Protein AF-A0A2D9HS43-F1 (afdb_monomer)

Secondary structure (DSSP, 8-state):
-------PPP----------------------HHHHHHHHH-EEEE-HHHHHH-TTS--EEEEEEE--GGGSSEEEEEEEETT-TTS-SEEEEEEEEEETTEEEEEEEEPTTGGGGTTTT-

Solvent-accessible surface area (backbone atoms only — not comparable to full-atom values): 7762 Å² total; per-residue (Å²): 142,84,87,83,91,82,85,85,77,87,81,91,79,82,89,80,84,72,84,83,76,80,69,78,69,79,81,72,75,71,73,55,67,48,60,55,50,53,58,70,61,48,48,78,50,70,36,47,78,53,21,75,75,37,81,93,43,71,40,34,32,39,39,24,35,80,40,62,79,94,77,51,59,30,28,42,34,41,32,18,44,63,92,38,62,96,58,53,86,42,63,35,38,38,35,54,41,73,55,87,98,43,72,46,78,46,79,41,79,57,84,70,54,83,83,51,70,69,67,85,110

Radius of gyration: 28.53 Å; Cα contacts (8 Å, |Δi|>4): 160; chains: 1; bounding box: 33×79×69 Å

Structure (mmCIF, N/CA/C/O backbone):
data_AF-A0A2D9HS43-F1
#
_entry.id   AF-A0A2D9HS43-F1
#
loop_
_atom_site.group_PDB
_atom_site.id
_atom_site.type_symbol
_atom_site.label_atom_id
_atom_site.label_alt_id
_atom_site.label_comp_id
_atom_site.label_asym_id
_atom_site.label_entity_id
_atom_site.label_seq_id
_atom_site.pdbx_PDB_ins_code
_atom_site.Cartn_x
_atom_site.Cartn_y
_atom_site.Cartn_z
_atom_site.occupancy
_atom_site.B_iso_or_equiv
_atom_site.auth_seq_id
_atom_site.auth_comp_id
_atom_site.auth_asym_id
_atom_site.auth_atom_id
_atom_site.pdbx_PDB_model_num
ATOM 1 N N . MET A 1 1 ? -0.756 -66.467 53.039 1.00 41.09 1 MET A N 1
ATOM 2 C CA . MET A 1 1 ? 0.205 -65.463 53.546 1.00 41.09 1 MET A CA 1
ATOM 3 C C . MET A 1 1 ? -0.231 -64.098 53.034 1.00 41.09 1 MET A C 1
ATOM 5 O O . MET A 1 1 ? -0.391 -63.940 51.833 1.00 41.09 1 MET A O 1
ATOM 9 N N . ARG A 1 2 ? -0.563 -63.176 53.942 1.00 41.72 2 ARG A N 1
ATOM 10 C CA . ARG A 1 2 ? -1.043 -61.810 53.673 1.00 41.72 2 ARG A CA 1
ATOM 11 C C . ARG A 1 2 ? -0.122 -60.811 54.387 1.00 41.72 2 ARG A C 1
ATOM 13 O O . ARG A 1 2 ? 0.375 -61.145 55.457 1.00 41.72 2 ARG A O 1
ATOM 20 N N . HIS A 1 3 ? -0.062 -59.601 53.812 1.00 35.03 3 HIS A N 1
ATOM 21 C CA . HIS A 1 3 ? 0.453 -58.305 54.313 1.00 35.03 3 HIS A CA 1
ATOM 22 C C . HIS A 1 3 ? 1.861 -57.888 53.836 1.00 35.03 3 HIS A C 1
ATOM 24 O O . HIS A 1 3 ? 2.682 -58.774 53.621 1.00 35.03 3 HIS A O 1
ATOM 30 N N . PRO A 1 4 ? 2.178 -56.570 53.726 1.00 49.47 4 PRO A N 1
ATOM 31 C CA . PRO A 1 4 ? 1.360 -55.385 54.034 1.00 49.47 4 PRO A CA 1
ATOM 32 C C . PRO A 1 4 ? 1.313 -54.276 52.956 1.00 49.47 4 PRO A C 1
ATOM 34 O O . PRO A 1 4 ? 2.139 -54.144 52.061 1.00 49.47 4 PRO A O 1
ATOM 37 N N . CYS A 1 5 ? 0.302 -53.435 53.157 1.00 42.88 5 CYS A N 1
ATOM 38 C CA . CYS A 1 5 ? 0.084 -52.093 52.634 1.00 42.88 5 CYS A CA 1
ATOM 39 C C . CYS A 1 5 ? 1.204 -51.122 53.058 1.00 42.88 5 CYS A C 1
ATOM 41 O O . CYS A 1 5 ? 1.538 -51.081 54.242 1.00 42.88 5 CYS A O 1
ATOM 43 N N . LEU A 1 6 ? 1.706 -50.278 52.146 1.00 46.66 6 LEU A N 1
ATOM 44 C CA . LEU A 1 6 ? 2.403 -49.040 52.509 1.00 46.66 6 LEU A CA 1
ATOM 45 C C . LEU A 1 6 ? 1.881 -47.855 51.689 1.00 46.66 6 LEU A C 1
ATOM 47 O O . LEU A 1 6 ? 2.050 -47.727 50.481 1.00 46.66 6 LEU A O 1
ATOM 51 N N . ARG A 1 7 ? 1.204 -47.003 52.449 1.00 44.69 7 ARG A N 1
ATOM 52 C CA . ARG A 1 7 ? 0.575 -45.724 52.153 1.00 44.69 7 ARG A CA 1
ATOM 53 C C . ARG A 1 7 ? 1.668 -44.658 52.039 1.00 44.69 7 ARG A C 1
ATOM 55 O O . ARG A 1 7 ? 2.312 -44.370 53.047 1.00 44.69 7 ARG A O 1
ATOM 62 N N . PHE A 1 8 ? 1.874 -44.052 50.869 1.00 39.78 8 PHE A N 1
ATOM 63 C CA . PHE A 1 8 ? 2.776 -42.901 50.772 1.00 39.78 8 PHE A CA 1
ATOM 64 C C . PHE A 1 8 ? 2.036 -41.618 51.163 1.00 39.78 8 PHE A C 1
ATOM 66 O O . PHE A 1 8 ? 0.967 -41.295 50.644 1.00 39.78 8 PHE A O 1
ATOM 73 N N . ARG A 1 9 ? 2.577 -40.956 52.186 1.00 50.47 9 ARG A N 1
ATOM 74 C CA . ARG A 1 9 ? 2.015 -39.782 52.851 1.00 50.47 9 ARG A CA 1
ATOM 75 C C . ARG A 1 9 ? 2.179 -38.532 51.987 1.00 50.47 9 ARG A C 1
ATOM 77 O O . ARG A 1 9 ? 3.244 -38.286 51.434 1.00 50.47 9 ARG A O 1
ATOM 84 N N . ARG A 1 10 ? 1.123 -37.716 51.989 1.00 45.62 10 ARG A N 1
ATOM 85 C CA . ARG A 1 10 ? 1.119 -36.290 51.649 1.00 45.62 10 ARG A CA 1
ATOM 86 C C . ARG A 1 10 ? 2.197 -35.578 52.487 1.00 45.62 10 ARG A C 1
ATOM 88 O O . ARG A 1 10 ? 2.187 -35.706 53.712 1.00 45.62 10 ARG A O 1
ATOM 95 N N . LEU A 1 11 ? 3.115 -34.864 51.841 1.00 47.28 11 LEU A N 1
ATOM 96 C CA . LEU A 1 11 ? 4.006 -33.901 52.490 1.00 47.28 11 LEU A CA 1
ATOM 97 C C . LEU A 1 11 ? 3.460 -32.502 52.198 1.00 47.28 11 LEU A C 1
ATOM 99 O O . LEU A 1 11 ? 3.692 -31.940 51.134 1.00 47.28 11 LEU A O 1
ATOM 103 N N . ASP A 1 12 ? 2.692 -31.982 53.154 1.00 46.84 12 ASP A N 1
ATOM 104 C CA . ASP A 1 12 ? 2.360 -30.564 53.263 1.00 46.84 12 ASP A CA 1
ATOM 105 C C . ASP A 1 12 ? 3.558 -29.813 53.879 1.00 46.84 12 ASP A C 1
ATOM 107 O O . ASP A 1 12 ? 3.899 -30.048 55.045 1.00 46.84 12 ASP A O 1
ATOM 111 N N . ARG A 1 13 ? 4.193 -28.928 53.095 1.00 48.69 13 ARG A N 1
ATOM 112 C CA . ARG A 1 13 ? 4.994 -27.735 53.483 1.00 48.69 13 ARG A CA 1
ATOM 113 C C . ARG A 1 13 ? 5.690 -27.223 52.208 1.00 48.69 13 ARG A C 1
ATOM 115 O O . ARG A 1 13 ? 6.385 -28.002 51.579 1.00 48.69 13 ARG A O 1
ATOM 122 N N . LEU A 1 14 ? 5.539 -25.989 51.731 1.00 45.06 14 LEU A N 1
ATOM 123 C CA . LEU A 1 14 ? 5.383 -24.711 52.420 1.00 45.06 14 LEU A CA 1
ATOM 124 C C . LEU A 1 14 ? 4.331 -23.822 51.730 1.00 45.06 14 LEU A C 1
ATOM 126 O O . LEU A 1 14 ? 4.312 -23.694 50.509 1.00 45.06 14 LEU A O 1
ATOM 130 N N . ARG A 1 15 ? 3.473 -23.188 52.536 1.00 49.91 15 ARG A N 1
ATOM 131 C CA . ARG A 1 15 ? 2.747 -21.970 52.163 1.00 49.91 15 ARG A CA 1
ATOM 132 C C . ARG A 1 15 ? 3.613 -20.796 52.606 1.00 49.91 15 ARG A C 1
ATOM 134 O O . ARG A 1 15 ? 3.524 -20.403 53.765 1.00 49.91 15 ARG A O 1
ATOM 141 N N . ASP A 1 16 ? 4.421 -20.263 51.702 1.00 49.72 16 ASP A N 1
ATOM 142 C CA . ASP A 1 16 ? 5.008 -18.941 51.896 1.00 49.72 16 ASP A CA 1
ATOM 143 C C . ASP A 1 16 ? 3.981 -17.909 51.428 1.00 49.72 16 ASP A C 1
ATOM 145 O O . ASP A 1 16 ? 3.625 -17.801 50.255 1.00 49.72 16 ASP A O 1
ATOM 149 N N . THR A 1 17 ? 3.407 -17.220 52.407 1.00 56.25 17 THR A N 1
ATOM 150 C CA . THR A 1 17 ? 2.428 -16.154 52.236 1.00 56.25 17 THR A CA 1
ATOM 151 C C . THR A 1 17 ? 3.114 -14.917 51.669 1.00 56.25 17 THR A C 1
ATOM 153 O O . THR A 1 17 ? 3.723 -14.149 52.412 1.00 56.25 17 THR A O 1
ATOM 156 N N . TRP A 1 18 ? 2.993 -14.705 50.361 1.00 47.91 18 TRP A N 1
ATOM 157 C CA . TRP A 1 18 ? 3.264 -13.405 49.752 1.00 47.91 18 TRP A CA 1
ATOM 158 C C . TRP A 1 18 ? 2.056 -12.483 49.982 1.00 47.91 18 TRP A C 1
ATOM 160 O O . TRP A 1 18 ? 0.934 -12.884 49.654 1.00 47.91 18 TRP A O 1
ATOM 170 N N . PRO A 1 19 ? 2.215 -11.267 50.535 1.00 58.28 19 PRO A N 1
ATOM 171 C CA . PRO A 1 19 ? 1.093 -10.354 50.674 1.00 58.28 19 PRO A CA 1
ATOM 172 C C . PRO A 1 19 ? 0.692 -9.857 49.279 1.00 58.28 19 PRO A C 1
ATOM 174 O O . PRO A 1 19 ? 1.424 -9.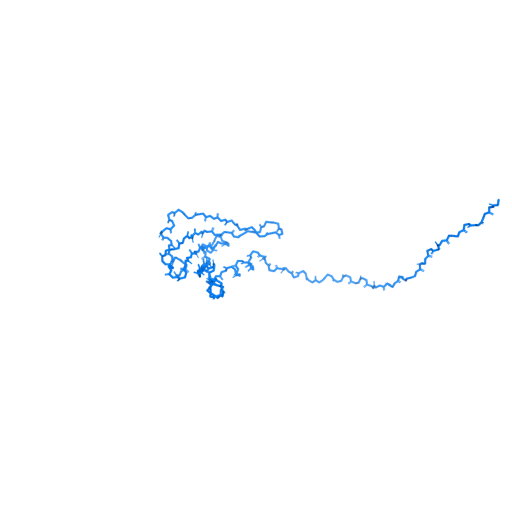123 48.620 1.00 58.28 19 PRO A O 1
ATOM 177 N N . MET A 1 20 ? -0.489 -10.272 48.819 1.00 52.16 20 MET A N 1
ATOM 178 C CA . MET A 1 20 ? -1.173 -9.693 47.661 1.00 52.16 20 MET A CA 1
ATOM 179 C C . MET A 1 20 ? -1.674 -8.291 48.030 1.00 52.16 20 MET A C 1
ATOM 181 O O . MET A 1 20 ? -2.852 -8.091 48.316 1.00 52.16 20 MET A O 1
ATOM 185 N N . ALA A 1 21 ? -0.784 -7.3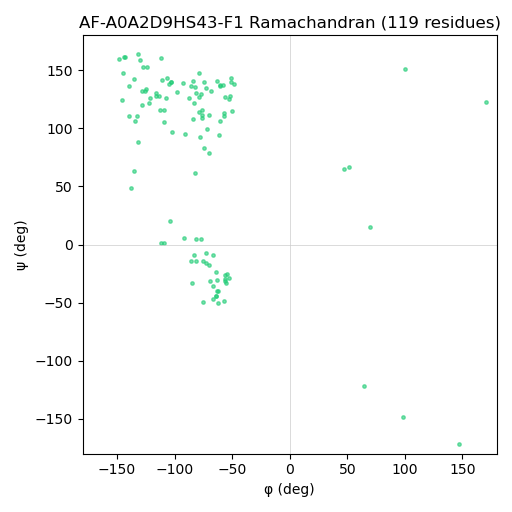02 48.029 1.00 55.41 21 ALA A N 1
ATOM 186 C CA . ALA A 1 21 ? -1.207 -5.922 47.848 1.00 55.41 21 ALA A CA 1
ATOM 187 C C . ALA A 1 21 ? -1.484 -5.727 46.350 1.00 55.41 21 ALA A C 1
ATOM 189 O O . ALA A 1 21 ? -0.576 -5.445 45.572 1.00 55.41 21 ALA A O 1
ATOM 190 N N . THR A 1 22 ? -2.739 -5.925 45.936 1.00 61.91 22 THR A N 1
ATOM 191 C CA . THR A 1 22 ? -3.202 -5.493 44.609 1.00 61.91 22 THR A CA 1
ATOM 192 C C . THR A 1 22 ? -3.372 -3.980 44.655 1.00 61.91 22 THR A C 1
ATOM 194 O O . THR A 1 22 ? -4.462 -3.466 44.893 1.00 61.91 22 THR A O 1
ATOM 197 N N . ALA A 1 23 ? -2.276 -3.252 44.470 1.00 58.16 23 ALA A N 1
ATOM 198 C CA . ALA A 1 23 ? -2.388 -1.927 43.893 1.00 58.16 23 ALA A CA 1
ATOM 199 C C . ALA A 1 23 ? -2.609 -2.148 42.394 1.00 58.16 23 ALA A C 1
ATOM 201 O O . ALA A 1 23 ? -1.723 -2.661 41.711 1.00 58.16 23 ALA A O 1
ATOM 202 N N . ALA A 1 24 ? -3.807 -1.830 41.899 1.00 61.88 24 ALA A N 1
ATOM 203 C CA . ALA A 1 24 ? -4.022 -1.729 40.465 1.00 61.88 24 ALA A CA 1
ATOM 204 C C . ALA A 1 24 ? -3.029 -0.685 39.942 1.00 61.88 24 ALA A C 1
ATOM 206 O O . ALA A 1 24 ? -3.110 0.490 40.308 1.00 61.88 24 ALA A O 1
ATOM 207 N N . ALA A 1 25 ? -2.061 -1.130 39.139 1.00 53.97 25 ALA A N 1
ATOM 208 C CA . ALA A 1 25 ? -1.290 -0.221 38.310 1.00 53.97 25 ALA A CA 1
ATOM 209 C C . ALA A 1 25 ? -2.291 0.648 37.527 1.00 53.97 25 ALA A C 1
ATOM 211 O O . ALA A 1 25 ? -3.359 0.141 37.162 1.00 53.97 25 ALA A O 1
ATOM 212 N N . PRO A 1 26 ? -2.008 1.942 37.295 1.00 51.00 26 PRO A N 1
ATOM 213 C CA . PRO A 1 26 ? -2.858 2.727 36.415 1.00 51.00 26 PRO A CA 1
ATOM 214 C C . PRO A 1 26 ? -2.986 1.950 35.105 1.00 51.00 26 PRO A C 1
ATOM 216 O O . PRO A 1 26 ? -1.973 1.511 34.560 1.00 51.00 26 PRO A O 1
ATOM 219 N N . ALA A 1 27 ? -4.220 1.718 34.651 1.00 53.16 27 ALA A N 1
ATOM 220 C CA . ALA A 1 27 ? -4.465 1.160 33.334 1.00 53.16 27 ALA A CA 1
ATOM 221 C C . ALA A 1 27 ? -3.887 2.162 32.336 1.00 53.16 27 ALA A C 1
ATOM 223 O O . ALA A 1 27 ? -4.512 3.173 32.018 1.00 53.16 27 ALA A O 1
ATOM 224 N N . VAL A 1 28 ? -2.639 1.935 31.933 1.00 45.34 28 VAL A N 1
ATOM 225 C CA . VAL A 1 28 ? -2.073 2.566 30.756 1.00 45.34 28 VAL A CA 1
ATOM 226 C C . VAL A 1 28 ? -2.988 2.086 29.645 1.00 45.34 28 VAL A C 1
ATOM 228 O O . VAL A 1 28 ? -3.018 0.896 29.345 1.00 45.34 28 VAL A O 1
ATOM 231 N N . SER A 1 29 ? -3.840 2.976 29.143 1.00 55.66 29 SER A N 1
ATOM 232 C CA . SER A 1 29 ? -4.583 2.703 27.924 1.00 55.66 29 SER A CA 1
ATOM 233 C C . SER A 1 29 ? -3.521 2.420 26.876 1.00 55.66 29 SER A C 1
ATOM 235 O O . SER A 1 29 ? -2.739 3.326 26.565 1.00 55.66 29 SER A O 1
ATOM 237 N N . GLU A 1 30 ? -3.415 1.174 26.419 1.00 58.03 30 GLU A N 1
ATOM 238 C CA . GLU A 1 30 ? -2.565 0.880 25.272 1.00 58.03 30 GLU A CA 1
ATOM 239 C C . GLU A 1 30 ? -2.943 1.863 24.153 1.00 58.03 30 GLU A C 1
ATOM 241 O O . GLU A 1 30 ? -4.129 2.220 24.048 1.00 58.03 30 GLU A O 1
ATOM 246 N N . PRO A 1 31 ? -1.969 2.399 23.389 1.00 61.00 31 PRO A N 1
ATOM 247 C CA . PRO A 1 31 ? -2.313 3.176 22.207 1.00 61.00 31 PRO A CA 1
ATOM 248 C C . PRO A 1 31 ? -3.330 2.371 21.396 1.00 61.00 31 PRO A C 1
ATOM 250 O O . PRO A 1 31 ? -3.216 1.149 21.311 1.00 61.00 31 PRO A O 1
ATOM 253 N N . ASP A 1 32 ? -4.357 3.043 20.867 1.00 86.50 32 ASP A N 1
ATOM 254 C CA . ASP A 1 32 ? -5.337 2.380 20.009 1.00 86.50 32 ASP A CA 1
ATOM 255 C C . ASP A 1 32 ? -4.557 1.615 18.932 1.00 86.50 32 ASP A C 1
ATOM 257 O O . ASP A 1 32 ? -3.830 2.223 18.144 1.00 86.50 32 ASP A O 1
ATOM 261 N N . ALA A 1 33 ? -4.645 0.281 18.947 1.00 92.75 33 ALA A N 1
ATOM 262 C CA . ALA A 1 33 ? -3.858 -0.580 18.071 1.00 92.75 33 ALA A CA 1
ATOM 263 C C . ALA A 1 33 ? -4.075 -0.223 16.590 1.00 92.75 33 ALA A C 1
ATOM 265 O O . ALA A 1 33 ? -3.184 -0.419 15.761 1.00 92.75 33 ALA A O 1
ATOM 266 N N . VAL A 1 34 ? -5.241 0.347 16.256 1.00 95.62 34 VAL A N 1
ATOM 267 C CA . VAL A 1 34 ? -5.531 0.891 14.928 1.00 95.62 34 VAL A CA 1
ATOM 268 C C . VAL A 1 34 ? -4.670 2.114 14.637 1.00 95.62 34 VAL A C 1
ATOM 270 O O . VAL A 1 34 ? -4.089 2.178 13.558 1.00 95.62 34 VAL A O 1
ATOM 273 N N . GLU A 1 35 ? -4.564 3.063 15.568 1.00 95.75 35 GLU A N 1
ATOM 274 C CA . GLU A 1 35 ? -3.742 4.271 15.409 1.00 95.75 35 GLU A CA 1
ATOM 275 C C . GLU A 1 35 ? -2.258 3.929 15.285 1.00 95.75 35 GLU A C 1
ATOM 277 O O . GLU A 1 35 ? -1.572 4.446 14.401 1.00 95.75 35 GLU A O 1
ATOM 282 N N . GLU A 1 36 ? -1.759 3.022 16.128 1.00 95.88 36 GLU A N 1
ATOM 283 C CA . GLU A 1 36 ? -0.364 2.586 16.068 1.00 95.88 36 GLU A CA 1
ATOM 284 C C . GLU A 1 36 ? -0.057 1.911 14.727 1.00 95.88 36 GLU A C 1
ATOM 286 O O . GLU A 1 36 ? 0.883 2.301 14.026 1.00 95.88 36 GLU A O 1
ATOM 291 N N . LEU A 1 37 ? -0.885 0.946 14.317 1.00 96.94 37 LEU A N 1
ATOM 292 C CA . LEU A 1 37 ? -0.707 0.269 13.038 1.00 96.94 37 LEU A CA 1
ATOM 293 C C . LEU A 1 37 ? -0.853 1.241 11.860 1.00 96.94 37 LEU A C 1
ATOM 295 O O . LEU A 1 37 ? -0.078 1.172 10.905 1.00 96.94 37 LEU A O 1
ATOM 299 N N . PHE A 1 38 ? -1.808 2.168 11.919 1.00 97.75 38 PHE A N 1
ATOM 300 C CA . PHE A 1 38 ? -2.008 3.177 10.884 1.00 97.75 38 PHE A CA 1
ATOM 301 C C . PHE A 1 38 ? -0.795 4.096 10.741 1.00 97.75 38 PHE A C 1
ATOM 303 O O . PHE A 1 38 ? -0.404 4.419 9.619 1.00 97.75 38 PHE A O 1
ATOM 310 N N . ALA A 1 39 ? -0.170 4.498 11.848 1.00 97.25 39 ALA A N 1
ATOM 311 C CA . ALA A 1 39 ? 1.065 5.272 11.824 1.00 97.25 39 ALA A CA 1
ATOM 312 C C . ALA A 1 39 ? 2.225 4.472 11.208 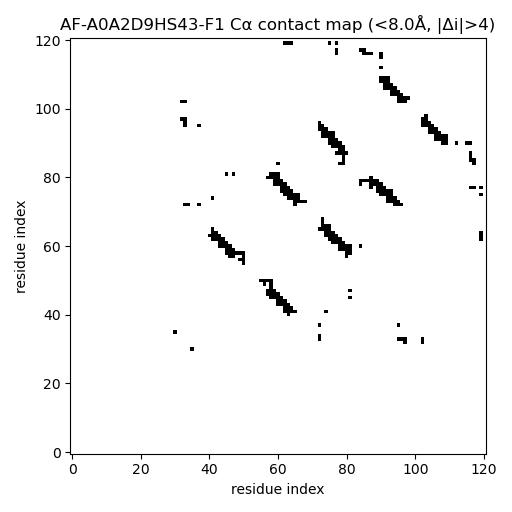1.00 97.25 39 ALA A C 1
ATOM 314 O O . ALA A 1 39 ? 2.937 4.993 10.352 1.00 97.25 39 ALA A O 1
ATOM 315 N N . LEU A 1 40 ? 2.382 3.196 11.579 1.00 97.94 40 LEU A N 1
ATOM 316 C CA . LEU A 1 40 ? 3.446 2.322 11.065 1.00 97.94 40 LEU A CA 1
ATOM 317 C C . LEU A 1 40 ? 3.302 1.994 9.575 1.00 97.94 40 LEU A C 1
ATOM 319 O O . LEU A 1 40 ? 4.298 1.856 8.867 1.00 97.94 40 LEU A O 1
ATOM 323 N N . MET A 1 41 ? 2.068 1.844 9.094 1.00 98.19 41 MET A N 1
ATOM 324 C CA . MET A 1 41 ? 1.792 1.515 7.696 1.00 98.19 41 MET A CA 1
ATOM 325 C C . MET A 1 41 ? 1.981 2.704 6.753 1.00 98.19 41 MET A C 1
ATOM 327 O O . MET A 1 41 ? 2.019 2.496 5.543 1.00 98.19 41 MET A O 1
ATOM 331 N N . GLN A 1 42 ? 2.079 3.933 7.263 1.00 98.19 42 GLN A N 1
ATOM 332 C CA . GLN A 1 42 ? 2.270 5.115 6.431 1.00 98.19 42 GLN A CA 1
ATOM 333 C C . GLN A 1 42 ? 3.732 5.290 6.031 1.00 98.19 42 GLN A C 1
ATOM 335 O O . GLN A 1 42 ? 4.635 5.297 6.862 1.00 98.19 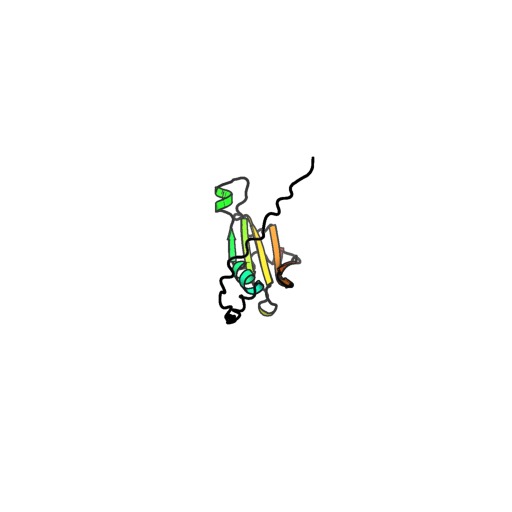42 GLN A O 1
ATOM 340 N N . GLY A 1 43 ? 3.962 5.498 4.740 1.00 98.25 43 GLY A N 1
ATOM 341 C CA . GLY A 1 43 ? 5.283 5.770 4.206 1.00 98.25 43 GLY A CA 1
ATOM 342 C C . GLY A 1 43 ? 5.498 5.220 2.806 1.00 98.25 43 GLY A C 1
ATOM 343 O O . GLY A 1 43 ? 4.591 4.747 2.120 1.00 98.25 43 GLY A O 1
ATOM 344 N N . SER A 1 44 ? 6.755 5.311 2.390 1.00 98.31 44 SER A N 1
ATOM 345 C CA . SER A 1 44 ? 7.263 4.741 1.151 1.00 98.31 44 SER A CA 1
ATOM 346 C C . SER A 1 44 ? 8.293 3.673 1.494 1.00 98.31 44 SER A C 1
ATOM 348 O O . SER A 1 44 ? 9.230 3.930 2.247 1.00 98.31 44 SER A O 1
ATOM 350 N N . PHE A 1 45 ? 8.105 2.484 0.941 1.00 98.56 45 PHE A N 1
ATOM 351 C CA . PHE A 1 45 ? 8.887 1.289 1.224 1.00 98.56 45 PHE A CA 1
ATOM 352 C C . PHE A 1 45 ? 9.356 0.655 -0.083 1.00 98.56 45 PHE A C 1
ATOM 354 O O . PHE A 1 45 ? 8.745 0.848 -1.139 1.00 98.56 45 PHE A O 1
ATOM 361 N N . ASP A 1 46 ? 10.411 -0.152 -0.018 1.00 98.38 46 ASP A N 1
ATOM 362 C CA . ASP A 1 46 ? 10.872 -0.919 -1.167 1.00 98.38 46 ASP A CA 1
ATOM 363 C C . ASP A 1 46 ? 11.513 -2.258 -0.778 1.00 98.38 46 ASP A C 1
ATOM 365 O O . ASP A 1 46 ? 11.939 -2.470 0.358 1.00 98.38 46 ASP A O 1
ATOM 369 N N . SER A 1 47 ? 11.565 -3.178 -1.743 1.00 98.44 47 SER A N 1
ATOM 370 C CA . SER A 1 47 ? 12.207 -4.491 -1.609 1.00 98.44 47 SER A CA 1
ATOM 371 C C . SER A 1 47 ? 13.560 -4.580 -2.326 1.00 98.44 47 SER A C 1
ATOM 373 O O . SER A 1 47 ? 14.028 -5.683 -2.622 1.00 98.44 47 SER A O 1
ATOM 375 N N . LYS A 1 48 ? 14.227 -3.456 -2.626 1.00 98.25 48 LYS A N 1
ATOM 376 C CA . LYS A 1 48 ? 15.460 -3.442 -3.434 1.00 98.25 48 LYS A CA 1
ATOM 377 C C . LYS A 1 48 ? 16.553 -4.322 -2.832 1.00 98.25 48 LYS A C 1
AT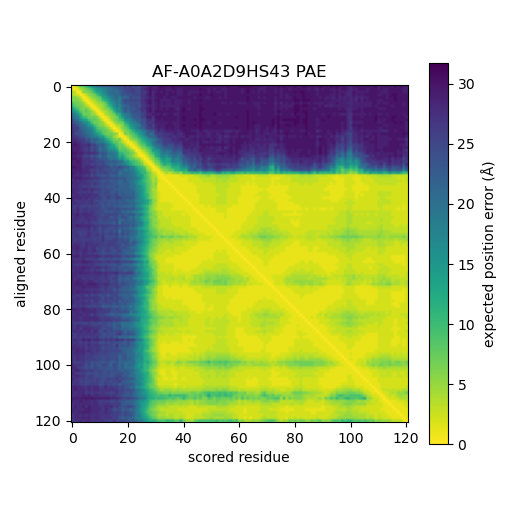OM 379 O O . LYS A 1 48 ? 17.094 -5.181 -3.521 1.00 98.25 48 LYS A O 1
ATOM 384 N N . ALA A 1 49 ? 16.811 -4.180 -1.533 1.00 98.44 49 ALA A N 1
ATOM 385 C CA . ALA A 1 49 ? 17.832 -4.967 -0.841 1.00 98.44 49 ALA A CA 1
ATOM 386 C C . ALA A 1 49 ? 17.524 -6.478 -0.816 1.00 98.44 49 ALA A C 1
ATOM 388 O O . ALA A 1 49 ? 18.428 -7.288 -0.617 1.00 98.44 49 ALA A O 1
ATOM 389 N N . GLN A 1 50 ? 16.255 -6.881 -0.952 1.00 98.56 50 GLN A N 1
ATOM 390 C CA . GLN A 1 50 ? 15.879 -8.289 -1.112 1.00 98.56 50 GLN A CA 1
ATOM 391 C C . GLN A 1 50 ? 16.194 -8.767 -2.533 1.00 98.56 50 GLN A C 1
ATOM 393 O O . GLN A 1 50 ? 16.860 -9.785 -2.684 1.00 98.56 50 GLN A O 1
ATOM 398 N N . ALA A 1 51 ? 15.776 -8.010 -3.549 1.00 98.25 51 ALA A N 1
ATOM 399 C CA . ALA A 1 51 ? 15.998 -8.335 -4.960 1.00 98.25 51 ALA A CA 1
ATOM 400 C C . ALA A 1 51 ? 17.488 -8.370 -5.350 1.00 98.25 51 ALA A C 1
ATOM 402 O O . ALA A 1 51 ? 17.890 -9.141 -6.216 1.00 98.25 51 ALA A O 1
ATOM 403 N N . GLU A 1 52 ? 18.328 -7.565 -4.692 1.00 98.00 52 GLU A N 1
ATOM 404 C CA . GLU A 1 52 ? 19.788 -7.606 -4.861 1.00 98.00 52 GLU A CA 1
ATOM 405 C C . GLU A 1 52 ? 20.417 -8.885 -4.293 1.00 98.00 52 GLU A C 1
ATOM 407 O O . GLU A 1 52 ? 21.436 -9.350 -4.800 1.00 98.00 52 GLU A O 1
ATOM 412 N N . ARG A 1 53 ? 19.823 -9.455 -3.237 1.00 98.50 53 ARG A N 1
ATOM 413 C CA . ARG A 1 53 ? 20.302 -10.690 -2.599 1.00 98.50 53 ARG A CA 1
ATOM 414 C C . ARG A 1 53 ? 19.785 -11.947 -3.286 1.00 98.50 53 ARG A C 1
ATOM 416 O O . ARG A 1 53 ? 20.489 -12.951 -3.303 1.00 98.50 53 ARG A O 1
ATOM 423 N N . ASP A 1 54 ? 18.571 -11.898 -3.819 1.00 98.06 54 ASP A N 1
ATOM 424 C CA . ASP A 1 54 ? 17.933 -13.021 -4.491 1.00 98.06 54 ASP A CA 1
ATOM 425 C C . ASP A 1 54 ? 17.178 -12.545 -5.737 1.00 98.06 54 ASP A C 1
ATOM 427 O O . ASP A 1 54 ? 16.127 -11.902 -5.657 1.00 98.06 54 ASP A O 1
ATOM 431 N N . SER A 1 55 ? 17.712 -12.918 -6.902 1.00 96.00 55 SER A N 1
ATOM 432 C CA . SER A 1 55 ? 17.176 -12.551 -8.214 1.00 96.00 55 SER A CA 1
ATOM 433 C C . SER A 1 55 ? 15.812 -13.168 -8.538 1.00 96.00 55 SER A C 1
ATOM 435 O O . SER A 1 55 ? 15.209 -12.800 -9.544 1.00 96.00 55 SER A O 1
ATOM 437 N N . ALA A 1 56 ? 15.313 -14.107 -7.726 1.00 98.06 56 ALA A N 1
ATOM 438 C CA . ALA A 1 56 ? 13.946 -14.607 -7.849 1.00 98.06 56 ALA A CA 1
ATOM 439 C C . ALA A 1 56 ? 12.897 -13.556 -7.437 1.00 98.06 56 ALA A C 1
ATOM 441 O O . ALA A 1 56 ? 11.725 -13.689 -7.796 1.00 98.06 56 ALA A O 1
ATOM 442 N N . PHE A 1 57 ? 13.299 -12.508 -6.707 1.00 97.88 57 PHE A N 1
ATOM 443 C CA . PHE A 1 57 ? 12.421 -11.429 -6.264 1.00 97.88 57 PHE A CA 1
ATOM 444 C C . PHE A 1 57 ? 12.604 -10.163 -7.103 1.00 97.88 57 PHE A C 1
ATOM 446 O O . PHE A 1 57 ? 13.714 -9.740 -7.418 1.00 97.88 57 PHE A O 1
ATOM 453 N N . TYR A 1 58 ? 11.489 -9.505 -7.416 1.00 97.69 58 TYR A N 1
ATOM 454 C CA . TYR A 1 58 ? 11.507 -8.188 -8.042 1.00 97.69 58 TYR A CA 1
ATOM 455 C C . TYR A 1 58 ? 11.794 -7.081 -7.018 1.00 97.69 58 TYR A C 1
ATOM 457 O O . TYR A 1 58 ? 11.350 -7.148 -5.870 1.00 97.69 58 TYR A O 1
ATOM 465 N N . ALA A 1 59 ? 12.467 -6.015 -7.461 1.00 98.44 59 ALA A N 1
ATOM 466 C CA . ALA A 1 59 ? 12.527 -4.759 -6.720 1.00 98.44 59 ALA A CA 1
ATOM 467 C C . ALA A 1 59 ? 11.192 -4.015 -6.890 1.00 98.44 59 ALA A C 1
ATOM 469 O O . ALA A 1 59 ? 10.877 -3.524 -7.978 1.00 98.44 59 ALA A O 1
ATOM 470 N N . ILE A 1 60 ? 10.403 -3.968 -5.822 1.00 98.50 60 ILE A N 1
ATOM 471 C CA . ILE A 1 60 ? 9.072 -3.364 -5.769 1.00 98.50 60 ILE A CA 1
ATOM 472 C C . ILE A 1 60 ? 9.135 -2.110 -4.909 1.00 98.50 60 ILE A C 1
ATOM 474 O O . ILE A 1 60 ? 9.805 -2.104 -3.880 1.00 98.50 60 ILE A O 1
ATOM 478 N N . SER A 1 61 ? 8.411 -1.079 -5.321 1.00 98.44 61 SER A N 1
ATOM 479 C CA . SER A 1 61 ? 8.121 0.103 -4.518 1.00 98.44 61 SER A CA 1
ATOM 480 C C . SER A 1 61 ? 6.675 0.049 -4.035 1.00 98.44 61 SER A C 1
ATOM 482 O O . SER A 1 61 ? 5.775 -0.341 -4.784 1.00 98.44 61 SER A O 1
ATOM 484 N N . LEU A 1 62 ? 6.468 0.418 -2.775 1.00 98.69 62 LEU A N 1
ATOM 485 C CA . LEU A 1 62 ? 5.183 0.444 -2.090 1.00 98.69 62 LEU A CA 1
ATOM 486 C C . LEU A 1 62 ? 5.001 1.817 -1.446 1.00 98.69 62 LEU A C 1
ATOM 488 O O . LEU A 1 62 ? 5.773 2.198 -0.573 1.00 98.69 62 LEU A O 1
ATOM 492 N N . HIS A 1 63 ? 3.953 2.526 -1.842 1.00 98.62 63 HIS A N 1
ATOM 493 C CA . HIS A 1 63 ? 3.568 3.807 -1.259 1.00 98.62 63 HIS A CA 1
ATOM 494 C C . HIS A 1 63 ? 2.235 3.643 -0.536 1.00 98.62 63 HIS A C 1
ATOM 496 O O . HIS A 1 63 ? 1.278 3.123 -1.112 1.00 98.62 63 HIS A O 1
ATOM 502 N N . MET A 1 64 ? 2.178 4.056 0.728 1.00 98.62 64 MET A N 1
ATOM 503 C CA . MET A 1 64 ? 1.008 3.940 1.597 1.00 98.62 64 MET A CA 1
ATOM 504 C C . MET A 1 64 ? 0.808 5.262 2.330 1.00 98.62 64 MET A C 1
ATOM 506 O O . MET A 1 64 ? 1.576 5.601 3.223 1.00 98.62 64 MET A O 1
ATOM 510 N N . HIS A 1 65 ? -0.199 6.036 1.941 1.00 98.12 65 HIS A N 1
ATOM 511 C CA . HIS A 1 65 ? -0.393 7.392 2.460 1.00 98.12 65 HIS A CA 1
ATOM 512 C C . HIS A 1 65 ? -1.850 7.645 2.817 1.00 98.12 65 HIS A C 1
ATOM 514 O O . HIS A 1 65 ? -2.748 7.178 2.113 1.00 98.12 65 HIS A O 1
ATOM 520 N N . GLN A 1 66 ? -2.084 8.384 3.904 1.00 97.75 66 GLN A N 1
ATOM 521 C CA . GLN A 1 66 ? -3.436 8.717 4.334 1.00 97.75 66 GLN A CA 1
ATOM 522 C C . GLN A 1 66 ? -4.210 9.458 3.241 1.00 97.75 66 GLN A C 1
ATOM 524 O O . GLN A 1 66 ? -3.704 10.379 2.601 1.00 97.75 66 GLN A O 1
ATOM 529 N N . VAL A 1 67 ? -5.472 9.070 3.073 1.00 96.94 67 VAL A N 1
ATOM 530 C CA . VAL A 1 67 ? -6.462 9.794 2.276 1.00 96.94 67 VAL A CA 1
ATOM 531 C C . VAL A 1 67 ? -7.711 10.040 3.099 1.00 96.94 67 VAL A C 1
ATOM 533 O O . VAL A 1 67 ? -8.017 9.277 4.007 1.00 96.94 67 VAL A O 1
ATOM 536 N N . TRP A 1 68 ? -8.436 11.105 2.758 1.00 95.75 68 TRP A N 1
ATOM 537 C CA . TRP A 1 68 ? -9.640 11.538 3.473 1.00 95.75 68 TRP A CA 1
ATOM 538 C C . TRP A 1 68 ? -9.439 11.580 5.001 1.00 95.75 68 TRP A C 1
ATOM 540 O O . TRP A 1 68 ? -10.069 10.794 5.714 1.00 95.75 68 TRP A O 1
ATOM 550 N N . PRO A 1 69 ? -8.563 12.462 5.525 1.00 94.38 69 PRO A N 1
ATOM 551 C CA . PRO A 1 69 ? -8.282 12.544 6.963 1.00 94.38 69 PRO A CA 1
ATOM 552 C C . PRO A 1 69 ? -9.537 12.700 7.832 1.00 94.38 69 PRO A C 1
ATOM 554 O O . PRO A 1 69 ? -9.593 12.224 8.960 1.00 94.38 69 PRO A O 1
ATOM 557 N N . GLU A 1 70 ? -10.584 13.309 7.282 1.00 96.56 70 GLU A N 1
ATOM 558 C CA . GLU A 1 70 ? -11.889 13.483 7.912 1.00 96.56 70 GLU A CA 1
ATOM 559 C C . GLU A 1 70 ? -12.737 12.198 8.004 1.00 96.56 70 GLU A C 1
ATOM 561 O O . GLU A 1 70 ? -13.801 12.213 8.620 1.00 96.56 70 GLU A O 1
ATOM 566 N N . ARG A 1 71 ? -12.304 11.088 7.389 1.00 95.00 71 ARG A N 1
ATOM 567 C CA . ARG A 1 71 ? -13.038 9.809 7.316 1.00 95.00 71 ARG A CA 1
ATOM 568 C C . ARG A 1 71 ? -12.392 8.675 8.118 1.00 95.00 71 ARG A C 1
ATOM 570 O O . ARG A 1 71 ? -12.928 7.567 8.110 1.00 95.00 71 ARG A O 1
ATOM 577 N N . GLY A 1 72 ? -11.284 8.936 8.811 1.00 94.81 72 GLY A N 1
ATOM 578 C CA . GLY A 1 72 ? -10.566 7.962 9.639 1.00 94.81 72 GLY A CA 1
ATOM 579 C C . GLY A 1 72 ? -9.352 7.339 8.943 1.00 94.81 72 GLY A C 1
ATOM 580 O O . GLY A 1 72 ? -8.684 7.979 8.129 1.00 94.81 72 GLY A O 1
ATOM 581 N N . HIS A 1 73 ? -9.059 6.080 9.275 1.00 97.88 73 HIS A N 1
ATOM 582 C CA . HIS A 1 73 ? -7.823 5.372 8.911 1.00 97.88 73 HIS A CA 1
ATOM 583 C C . HIS A 1 73 ? -7.840 4.784 7.500 1.00 97.88 73 HIS A C 1
ATOM 585 O O . HIS A 1 73 ? -7.753 3.568 7.305 1.00 97.88 73 HIS A O 1
ATOM 591 N N . PHE A 1 74 ? -7.968 5.651 6.498 1.00 98.44 74 PHE A N 1
ATOM 592 C CA . PHE A 1 74 ? -7.888 5.270 5.092 1.00 98.44 74 PHE A CA 1
ATOM 593 C C . PHE A 1 74 ? -6.500 5.540 4.513 1.00 98.44 74 PHE A C 1
ATOM 595 O O . PHE A 1 74 ? -5.976 6.643 4.639 1.00 98.44 74 PHE A O 1
ATOM 602 N N . LEU A 1 75 ? -5.932 4.549 3.826 1.00 98.56 75 LEU A N 1
ATOM 603 C CA . LEU A 1 75 ? -4.673 4.662 3.092 1.00 98.56 75 LEU A CA 1
ATOM 604 C C . LEU A 1 75 ? -4.918 4.456 1.601 1.00 98.56 75 LEU A C 1
ATOM 606 O O . LEU A 1 75 ? -5.511 3.456 1.192 1.00 98.56 75 LEU A O 1
ATOM 610 N N . TYR A 1 76 ? -4.398 5.358 0.781 1.00 98.31 76 TYR A N 1
ATOM 611 C CA . TYR A 1 76 ? -4.122 5.056 -0.613 1.00 98.31 76 TYR A CA 1
ATOM 612 C C . TYR A 1 76 ? -2.842 4.230 -0.700 1.00 98.31 76 TYR A C 1
ATOM 614 O O . TYR A 1 76 ? -1.821 4.584 -0.111 1.00 98.31 76 TYR A O 1
ATOM 622 N N . VAL A 1 77 ? -2.925 3.111 -1.417 1.00 98.56 77 VAL A N 1
ATOM 623 C CA . VAL A 1 77 ? -1.853 2.126 -1.552 1.00 98.56 77 VAL A CA 1
ATOM 624 C C . VAL A 1 77 ? -1.520 1.949 -3.022 1.00 98.56 77 VAL A C 1
ATOM 626 O O . VAL A 1 77 ? -2.379 1.539 -3.804 1.00 98.56 77 VAL A O 1
ATOM 629 N N . GLU A 1 78 ? -0.266 2.188 -3.386 1.00 98.56 78 GLU A N 1
ATOM 630 C CA . GLU A 1 78 ? 0.253 2.029 -4.743 1.00 98.56 78 GLU A CA 1
ATOM 631 C C . GLU A 1 78 ? 1.482 1.117 -4.737 1.00 98.56 78 GLU A C 1
ATOM 633 O O . GLU A 1 78 ? 2.379 1.273 -3.909 1.00 98.56 78 GLU A O 1
ATOM 638 N N . GLN A 1 79 ? 1.508 0.144 -5.649 1.00 98.56 79 GLN A N 1
ATOM 639 C CA . GLN A 1 79 ? 2.637 -0.760 -5.847 1.00 98.56 79 GLN A CA 1
ATOM 640 C C . GLN A 1 79 ? 3.065 -0.798 -7.310 1.00 98.56 79 GLN A C 1
ATOM 642 O O . GLN A 1 79 ? 2.247 -1.013 -8.213 1.00 98.56 79 GLN A O 1
ATOM 647 N N . ALA A 1 80 ? 4.369 -0.672 -7.523 1.00 98.56 80 ALA A N 1
ATOM 648 C CA . ALA A 1 80 ? 4.994 -0.705 -8.834 1.00 98.56 80 ALA A CA 1
ATOM 649 C C . ALA A 1 80 ? 6.349 -1.418 -8.775 1.00 98.56 80 ALA A C 1
ATOM 651 O O . ALA A 1 80 ? 6.961 -1.548 -7.717 1.00 98.56 80 ALA A O 1
ATOM 652 N N . LEU A 1 81 ? 6.847 -1.854 -9.930 1.00 98.25 81 LEU A N 1
ATOM 653 C CA . LEU A 1 81 ? 8.269 -2.172 -10.054 1.00 98.25 81 LEU A CA 1
ATOM 654 C C . LEU A 1 81 ? 9.076 -0.889 -9.826 1.00 98.25 81 LEU A C 1
ATOM 656 O O . LEU A 1 81 ? 8.702 0.163 -10.343 1.00 98.25 81 LEU A O 1
ATOM 660 N N . ALA A 1 82 ? 10.206 -0.980 -9.125 1.00 97.12 82 ALA A N 1
ATOM 661 C CA . ALA A 1 82 ? 11.051 0.180 -8.828 1.00 97.12 82 ALA A CA 1
ATOM 662 C C . ALA A 1 82 ? 11.498 0.928 -10.102 1.00 97.12 82 ALA A C 1
ATOM 664 O O . ALA A 1 82 ? 11.668 2.144 -10.093 1.00 97.12 82 ALA A O 1
ATOM 665 N N . SER A 1 83 ? 11.640 0.212 -11.224 1.00 96.81 83 SER A N 1
ATOM 666 C CA . SER A 1 83 ? 11.982 0.769 -12.539 1.00 96.81 83 SER A CA 1
ATOM 667 C C . SER A 1 83 ? 10.792 1.326 -13.335 1.00 96.81 83 SER A C 1
ATOM 669 O O . SER A 1 83 ? 11.000 1.942 -14.378 1.00 96.81 83 SER A O 1
ATOM 671 N N . MET A 1 84 ? 9.550 1.107 -12.891 1.00 96.94 84 MET A N 1
ATOM 672 C CA . MET A 1 84 ? 8.320 1.464 -13.614 1.00 96.94 84 MET A CA 1
ATOM 673 C C . MET A 1 84 ? 7.259 2.075 -12.686 1.00 96.94 84 MET A C 1
ATOM 675 O O . MET A 1 84 ? 6.090 1.699 -12.731 1.00 96.94 84 MET A O 1
ATOM 679 N N . GLN A 1 85 ? 7.664 3.051 -11.871 1.00 95.44 85 GLN A N 1
ATOM 680 C CA . GLN A 1 85 ? 6.798 3.753 -10.910 1.00 95.44 85 GLN A CA 1
ATOM 681 C C . GLN A 1 85 ? 5.559 4.413 -11.548 1.00 95.44 85 GLN A C 1
ATOM 683 O O . GLN A 1 85 ? 4.491 4.435 -10.954 1.00 95.44 85 GLN A O 1
ATOM 688 N N . GLU A 1 86 ? 5.657 4.873 -12.798 1.00 95.75 86 GLU A N 1
ATOM 689 C CA . GLU A 1 86 ? 4.538 5.496 -13.531 1.00 95.75 86 GLU A CA 1
ATOM 690 C C . GLU A 1 86 ? 3.566 4.466 -14.155 1.00 95.75 86 GLU A C 1
ATOM 692 O O . GLU A 1 86 ? 2.654 4.821 -14.902 1.00 95.75 86 GLU A O 1
ATOM 697 N N . LYS A 1 87 ? 3.773 3.168 -13.897 1.00 96.75 87 LYS A N 1
ATOM 698 C CA . LYS A 1 87 ? 2.911 2.064 -14.347 1.00 96.75 87 LYS A CA 1
ATOM 699 C C . LYS A 1 87 ? 2.680 1.072 -13.198 1.00 96.75 87 LYS A C 1
ATOM 701 O O . LYS A 1 87 ? 3.110 -0.083 -13.299 1.00 96.75 87 LYS A O 1
ATOM 706 N N . PRO A 1 88 ? 2.038 1.499 -12.096 1.00 97.38 88 PRO A N 1
ATOM 707 C CA . PRO A 1 88 ? 1.757 0.609 -10.983 1.00 97.38 88 PRO A CA 1
ATOM 708 C C . PRO A 1 88 ? 0.865 -0.544 -11.440 1.00 97.38 88 PRO A C 1
ATOM 710 O O . PRO A 1 88 ? -0.102 -0.357 -12.175 1.00 97.38 88 PRO A O 1
ATOM 713 N N . TYR A 1 89 ? 1.178 -1.756 -10.988 1.00 97.06 89 TYR A N 1
ATOM 714 C CA . TYR A 1 89 ? 0.350 -2.930 -11.276 1.00 97.06 89 TYR A CA 1
ATOM 715 C C . TYR A 1 89 ? -0.796 -3.077 -10.265 1.00 97.06 89 TYR A C 1
ATOM 717 O O . TYR A 1 89 ? -1.721 -3.865 -10.477 1.00 97.06 89 TYR A O 1
ATOM 725 N N . ARG A 1 90 ? -0.734 -2.358 -9.134 1.00 97.12 90 ARG A N 1
ATOM 726 C CA . ARG A 1 90 ? -1.770 -2.392 -8.102 1.00 97.12 90 ARG A CA 1
ATOM 727 C C . ARG A 1 90 ? -1.942 -1.033 -7.435 1.00 97.12 90 ARG A C 1
ATOM 729 O O . ARG A 1 90 ? -1.017 -0.514 -6.824 1.00 97.12 90 ARG A O 1
ATOM 736 N N . GLN A 1 91 ? -3.178 -0.544 -7.462 1.00 98.44 91 GLN A N 1
ATOM 737 C CA . GLN A 1 91 ? -3.646 0.596 -6.673 1.00 98.44 91 GLN A CA 1
ATOM 738 C C . GLN A 1 91 ? -4.870 0.176 -5.847 1.00 98.44 91 GLN A C 1
ATOM 740 O O . GLN A 1 91 ? -5.762 -0.514 -6.358 1.00 98.44 91 GLN A O 1
ATOM 745 N N . ARG A 1 92 ? -4.917 0.514 -4.557 1.00 98.31 92 ARG A N 1
ATOM 746 C CA . ARG A 1 92 ? -6.007 0.154 -3.632 1.00 98.31 92 ARG A CA 1
ATOM 747 C C . ARG A 1 92 ? -6.272 1.271 -2.630 1.00 98.31 92 ARG A C 1
ATOM 749 O O . ARG A 1 92 ? -5.417 2.111 -2.383 1.00 98.31 92 ARG A O 1
ATOM 756 N N . ILE A 1 93 ? -7.449 1.212 -2.021 1.00 98.31 93 ILE A N 1
ATOM 757 C CA . ILE A 1 93 ? -7.744 1.917 -0.776 1.00 98.31 93 ILE A CA 1
ATOM 758 C C . ILE A 1 93 ? -7.801 0.877 0.333 1.00 98.31 93 ILE A C 1
ATOM 760 O O . ILE A 1 93 ? -8.516 -0.117 0.196 1.00 98.31 93 ILE A O 1
ATOM 764 N N . TYR A 1 94 ? -7.036 1.078 1.397 1.00 98.56 94 TYR A N 1
ATOM 765 C CA . TYR A 1 94 ? -7.111 0.272 2.612 1.00 98.56 94 TYR A CA 1
ATOM 766 C C . TYR A 1 94 ? -7.853 1.082 3.673 1.00 98.56 94 TYR A C 1
ATOM 768 O O . TYR A 1 94 ? -7.632 2.284 3.777 1.00 98.56 94 TYR A O 1
ATOM 776 N N . GLN A 1 95 ? -8.717 0.441 4.451 1.00 98.38 95 GLN A N 1
ATOM 777 C CA . GLN A 1 95 ? -9.303 1.015 5.659 1.00 98.38 95 GLN A CA 1
ATOM 778 C C . GLN 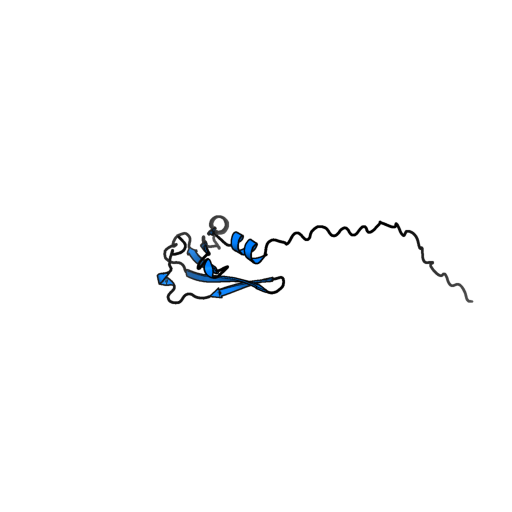A 1 95 ? -8.960 0.118 6.841 1.00 98.38 95 GLN A C 1
ATOM 780 O O . GLN A 1 95 ? -9.255 -1.077 6.794 1.00 98.38 95 GLN A O 1
ATOM 785 N N . LEU A 1 96 ? -8.370 0.690 7.887 1.00 98.06 96 LEU A N 1
ATOM 786 C CA . LEU A 1 96 ? -8.152 -0.012 9.148 1.00 98.06 96 LEU A CA 1
ATOM 787 C C . LEU A 1 96 ? -9.321 0.248 10.103 1.00 98.06 96 LEU A C 1
ATOM 789 O O . LEU A 1 96 ? -9.846 1.361 10.154 1.00 98.06 96 LEU A O 1
ATOM 793 N N . LYS A 1 97 ? -9.756 -0.788 10.823 1.00 96.12 97 LYS A N 1
ATOM 794 C CA . LYS A 1 97 ? -10.781 -0.702 11.873 1.00 96.12 97 LYS A CA 1
ATOM 795 C C . LYS A 1 97 ? -10.468 -1.667 13.005 1.00 96.12 97 LYS A C 1
ATOM 797 O O . LYS A 1 97 ? -9.985 -2.762 12.742 1.00 96.12 97 LYS A O 1
ATOM 802 N N . ALA A 1 98 ? -10.824 -1.291 14.226 1.00 95.00 98 ALA A N 1
ATOM 803 C CA . ALA A 1 98 ? -10.856 -2.222 15.345 1.00 95.00 98 ALA A CA 1
ATOM 804 C C . ALA A 1 98 ? -12.055 -3.172 15.199 1.00 95.00 98 ALA A C 1
ATOM 806 O O . ALA A 1 98 ? -13.175 -2.731 14.924 1.00 95.00 98 ALA A O 1
ATOM 807 N N . GLU A 1 99 ? -11.824 -4.462 15.417 1.00 94.12 99 GLU A N 1
ATOM 808 C CA . GLU A 1 99 ? -12.842 -5.508 15.500 1.00 94.12 99 GLU A CA 1
ATOM 809 C C . GLU A 1 99 ? -12.590 -6.363 16.742 1.00 94.12 99 GLU A C 1
ATOM 811 O O . GLU A 1 99 ? -11.882 -7.366 16.707 1.00 94.12 99 GLU A O 1
ATOM 816 N N . GLY A 1 100 ? -13.160 -5.938 17.873 1.00 89.06 100 GLY A N 1
ATOM 817 C CA . GLY A 1 100 ? -12.840 -6.538 19.168 1.00 89.06 100 GLY A CA 1
ATOM 818 C C . GLY A 1 100 ? -11.375 -6.285 19.523 1.00 89.06 100 GLY A C 1
ATOM 819 O O . GLY A 1 100 ? -10.958 -5.131 19.567 1.00 89.06 100 GLY A O 1
ATOM 820 N N . ASP A 1 101 ? -10.622 -7.365 19.731 1.00 88.88 101 ASP A N 1
ATOM 821 C CA . ASP A 1 101 ? -9.189 -7.330 20.057 1.00 88.88 101 ASP A CA 1
ATOM 822 C C . ASP A 1 101 ? -8.285 -7.412 18.803 1.00 88.88 101 ASP A C 1
ATOM 824 O O . ASP A 1 101 ? -7.064 -7.518 18.916 1.00 88.88 101 ASP A O 1
ATOM 828 N N . GLU A 1 102 ? -8.865 -7.389 17.597 1.00 92.88 102 GLU A N 1
ATOM 829 C CA . GLU A 1 102 ? -8.142 -7.444 16.321 1.00 92.88 102 GLU A CA 1
ATOM 830 C C . GLU A 1 102 ? -8.241 -6.122 15.540 1.00 92.88 102 GLU A C 1
ATOM 832 O O . GLU A 1 102 ? -9.152 -5.314 15.740 1.00 92.88 102 GLU A O 1
ATOM 837 N N . VAL A 1 103 ? -7.319 -5.916 14.592 1.00 96.06 103 VAL A N 1
ATOM 838 C CA . VAL A 1 103 ? -7.404 -4.835 13.598 1.00 96.06 103 VAL A CA 1
ATOM 839 C C . VAL A 1 103 ? -7.704 -5.429 12.224 1.00 96.06 103 VAL A C 1
ATOM 841 O O . VAL A 1 103 ? -6.890 -6.149 11.644 1.00 96.06 103 VAL A O 1
ATOM 844 N N . ALA A 1 104 ? -8.865 -5.094 11.671 1.00 96.88 104 ALA A N 1
ATOM 845 C CA . ALA A 1 104 ? -9.275 -5.499 10.336 1.00 96.88 104 ALA A CA 1
ATOM 846 C C . ALA A 1 104 ? -8.750 -4.522 9.273 1.00 96.88 104 ALA A C 1
ATOM 848 O O . ALA A 1 104 ? -8.863 -3.302 9.412 1.00 96.88 104 ALA A O 1
ATOM 849 N N . SER A 1 105 ? -8.229 -5.066 8.167 1.00 97.62 105 SER A N 1
ATOM 850 C CA . SER A 1 105 ? -7.834 -4.298 6.980 1.00 97.62 105 SER A CA 1
ATOM 851 C C . SER A 1 105 ? -8.793 -4.568 5.821 1.00 97.62 105 SER A C 1
ATOM 853 O O . SER A 1 105 ? -8.755 -5.618 5.176 1.00 97.62 105 SER A O 1
ATOM 855 N N . TYR A 1 106 ? -9.660 -3.602 5.535 1.00 98.31 106 TYR A N 1
ATOM 856 C CA . TYR A 1 106 ? -10.594 -3.660 4.417 1.00 98.31 106 TYR A CA 1
ATOM 857 C C . TYR A 1 106 ? -9.945 -3.117 3.148 1.00 98.31 106 TYR A C 1
ATOM 859 O O . TYR A 1 106 ? -9.459 -1.988 3.128 1.00 98.31 106 TYR A O 1
ATOM 867 N N . VAL A 1 107 ? -9.967 -3.898 2.066 1.00 98.31 107 VAL A N 1
ATOM 868 C CA . VAL A 1 107 ? -9.287 -3.553 0.810 1.00 98.31 107 VAL A CA 1
ATOM 869 C C . VAL A 1 107 ? -10.296 -3.273 -0.299 1.00 98.31 107 VAL A C 1
ATOM 871 O O . VAL A 1 107 ? -10.989 -4.173 -0.773 1.00 98.31 107 VAL A O 1
ATOM 874 N N . TYR A 1 108 ? -10.312 -2.036 -0.786 1.00 97.94 108 TYR A N 1
ATOM 875 C CA . TYR A 1 108 ? -11.196 -1.581 -1.854 1.00 97.94 108 TYR A CA 1
ATOM 876 C C . TYR A 1 108 ? -10.433 -1.378 -3.163 1.00 97.94 108 TYR A C 1
ATOM 878 O O . TYR A 1 108 ? -9.279 -0.934 -3.194 1.00 97.94 108 TYR A O 1
ATOM 886 N N . LYS A 1 109 ? -11.097 -1.704 -4.274 1.00 96.50 109 LYS A N 1
ATOM 887 C CA . LYS A 1 109 ? -10.622 -1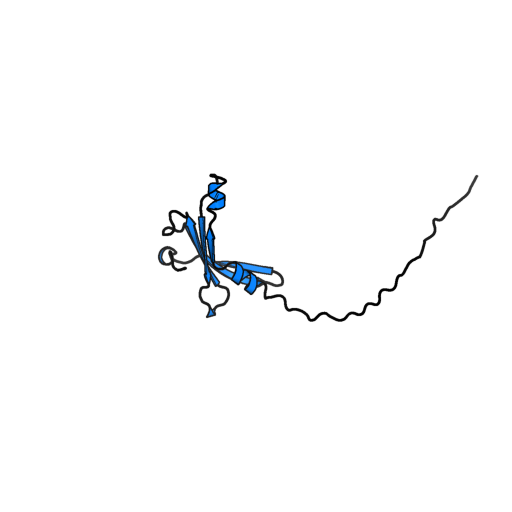.373 -5.621 1.00 96.50 109 LYS A CA 1
ATOM 888 C C . LYS A 1 109 ? -11.041 0.052 -5.967 1.00 96.50 109 LYS A C 1
ATOM 890 O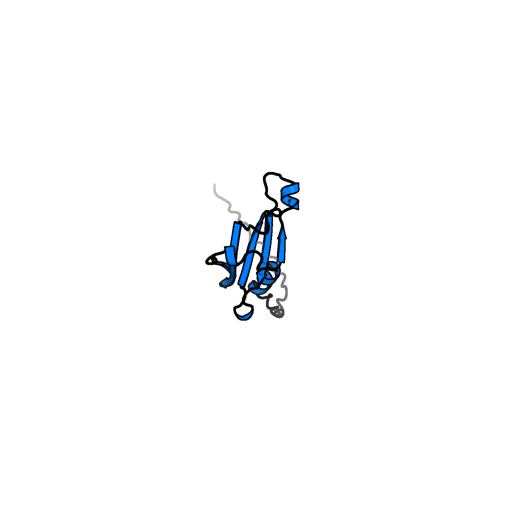 O . LYS A 1 109 ? -12.162 0.451 -5.664 1.00 96.50 109 LYS A O 1
ATOM 895 N N . LEU A 1 110 ? -10.158 0.779 -6.640 1.00 92.69 110 LEU A N 1
ATOM 896 C CA . LEU A 1 110 ? -10.497 2.068 -7.225 1.00 92.69 110 LEU A CA 1
ATOM 897 C C . LEU A 1 110 ? -11.191 1.856 -8.575 1.00 92.69 110 LEU A C 1
ATOM 899 O O . LEU A 1 110 ? -10.730 1.030 -9.367 1.00 92.69 110 LEU A O 1
ATOM 903 N N . PRO A 1 111 ? -12.282 2.580 -8.864 1.00 89.31 111 PRO A N 1
ATOM 904 C CA . PRO A 1 111 ? -12.778 2.679 -10.224 1.00 89.31 111 PRO A CA 1
ATOM 905 C C . PRO A 1 111 ? -11.779 3.492 -11.058 1.00 89.31 111 PRO A C 1
ATOM 907 O O . PRO A 1 111 ? -11.357 4.567 -10.637 1.00 89.31 111 PRO A O 1
ATOM 910 N N . VAL A 1 112 ? -11.427 2.977 -12.241 1.00 89.88 112 VAL A N 1
ATOM 911 C CA . VAL A 1 112 ? -10.494 3.618 -13.188 1.00 89.88 112 VAL A CA 1
ATOM 912 C C . VAL A 1 112 ? -9.174 4.017 -12.504 1.00 89.88 112 VAL A C 1
ATOM 914 O O . VAL A 1 112 ? -8.863 5.192 -12.320 1.00 89.88 112 VAL A O 1
ATOM 917 N N . ASP A 1 113 ? -8.409 3.011 -12.086 1.00 85.81 113 ASP A N 1
ATOM 918 C CA . ASP A 1 113 ? -7.158 3.151 -11.327 1.00 85.81 113 ASP A CA 1
ATOM 919 C C . ASP A 1 113 ? -6.101 4.043 -12.011 1.00 85.81 113 ASP A C 1
ATOM 921 O O . ASP A 1 113 ? -5.433 4.831 -11.339 1.00 85.81 113 ASP A O 1
ATOM 925 N N . SER A 1 114 ? -6.049 4.040 -13.344 1.00 91.56 114 SER A N 1
ATOM 926 C CA . SER A 1 114 ? -5.143 4.877 -14.143 1.00 91.56 114 SER A CA 1
ATOM 927 C C . SER A 1 114 ? -5.222 6.386 -13.865 1.00 91.56 114 SER A C 1
ATOM 929 O O . SER A 1 114 ? -4.234 7.089 -14.070 1.00 91.56 114 SER A O 1
ATOM 931 N N . LEU A 1 115 ? -6.352 6.901 -13.364 1.00 93.94 115 LEU A N 1
ATOM 932 C CA . LEU A 1 115 ? -6.499 8.318 -12.991 1.00 93.94 115 LEU A CA 1
ATOM 933 C C . LEU A 1 115 ? -5.734 8.692 -11.711 1.00 93.94 115 LEU A C 1
ATOM 935 O O . LEU A 1 115 ? -5.530 9.876 -11.432 1.00 93.94 115 LEU A O 1
ATOM 939 N N . TRP A 1 116 ? -5.329 7.693 -10.928 1.00 95.00 116 TRP A N 1
ATOM 940 C CA . TRP A 1 116 ? -4.795 7.864 -9.579 1.00 95.00 116 TRP A CA 1
ATOM 941 C C . TRP A 1 116 ? -3.294 7.584 -9.473 1.00 95.00 116 TRP A C 1
ATOM 943 O O . TRP A 1 116 ? -2.742 7.681 -8.380 1.00 95.00 116 TRP A O 1
ATOM 953 N N . ILE A 1 117 ? -2.631 7.255 -10.586 1.00 97.19 117 ILE A N 1
ATOM 954 C CA . ILE A 1 117 ? -1.197 6.939 -10.607 1.00 97.19 117 ILE A CA 1
ATOM 955 C C . ILE A 1 117 ? -0.401 8.106 -10.012 1.00 97.19 117 ILE A C 1
ATOM 957 O O . ILE A 1 117 ? -0.572 9.259 -10.418 1.00 97.19 117 ILE A O 1
ATOM 961 N N . GLY A 1 118 ? 0.447 7.809 -9.027 1.00 96.25 118 GLY A N 1
ATOM 962 C CA . GLY A 1 118 ? 1.322 8.787 -8.394 1.00 96.25 118 GLY A CA 1
ATOM 963 C C . GLY A 1 118 ? 0.601 9.822 -7.528 1.00 96.25 118 GLY A C 1
ATOM 964 O O . GLY A 1 118 ? 1.200 10.837 -7.197 1.00 96.25 118 GLY A O 1
ATOM 965 N N . LYS A 1 119 ? -0.668 9.618 -7.146 1.00 94.81 119 LYS A N 1
ATOM 966 C CA . LYS A 1 119 ? -1.415 10.558 -6.279 1.00 94.81 119 LYS A CA 1
ATOM 967 C C . LYS A 1 119 ? -1.046 10.490 -4.792 1.00 94.81 119 LYS A C 1
ATOM 969 O O . LYS A 1 119 ? -1.676 11.159 -3.983 1.00 94.81 119 LYS A O 1
ATOM 974 N N . TRP A 1 120 ? -0.042 9.693 -4.436 1.00 92.81 120 TRP A N 1
ATOM 975 C CA . TRP A 1 120 ? 0.520 9.627 -3.086 1.00 92.81 120 TRP A CA 1
ATOM 976 C C . TRP A 1 120 ? 1.537 10.747 -2.785 1.00 92.81 120 TRP A C 1
ATOM 978 O O . TRP A 1 120 ? 1.879 10.932 -1.619 1.00 92.81 120 TRP A O 1
ATOM 988 N N . ARG A 1 121 ? 2.019 11.466 -3.812 1.00 89.81 121 ARG A N 1
ATOM 989 C CA . ARG A 1 121 ? 2.976 12.585 -3.723 1.00 89.81 121 ARG A CA 1
ATOM 990 C C . ARG A 1 121 ? 2.335 13.929 -4.056 1.00 89.81 121 ARG A C 1
ATOM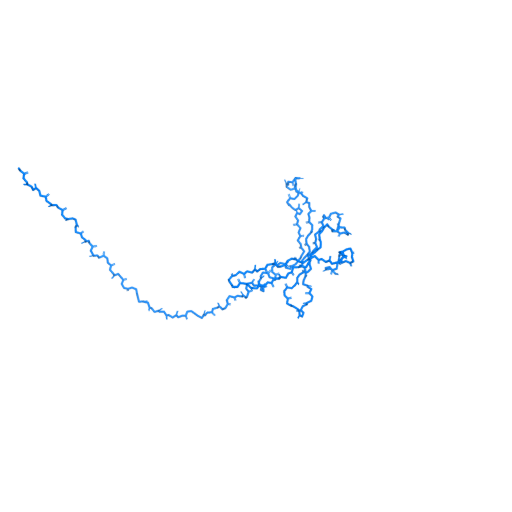 992 O O . ARG A 1 121 ? 1.381 13.943 -4.870 1.00 89.81 121 ARG A O 1
#

Mean predicted aligned error: 11.97 Å

Nearest PDB structures (foldseek):
  4o4s-assembly1_A  TM=9.044E-01  e=1.573E-05  Nostoc sp. PCC 7120 = FACHB-418
  6liy-assembly1_A  TM=8.582E-01  e=1.073E-03  Arabidopsis thaliana
  6saz-assembly2_D  TM=3.206E-01  e=2.619E+00  Homo sapiens
  4oeb-assembly1_A  TM=4.577E-01  e=4.707E+00  Pleurotus ostreatus
  6myi-assembly1_A  TM=4.554E-01  e=6.693E+00  Pleurotus ostreatus

Sequence (121 aa):
MRHPCLRFRRLDRLRDTWPMATAAAPAVSEPDAVEELFALMQGSFDSKAQAERDSAFYAISLHMHQVWPERGHFLYVEQALASMQEKPYRQRIYQLKAEGDEVASYVYKLPVDSLWIGKWR

pLDDT: mean 84.55, std 20.61, range [35.03, 98.69]

Foldseek 3Di:
DDDDDDDDDDDDDDDPDDDPPPPPDPPPPDPPVQVVVLVVQADKDWCVVVCVVPVVDFIKIWHWHDDPVVVPSKTWIFMDGPVCQQDTPDTWIWHWDDDPPDIDIDIGDDDPCNVCRPVSD